Protein AF-A0A7V4G7U8-F1 (afdb_monomer_lite)

Foldseek 3Di:
DDPCVLCVCLLADDLVVLLVVCLVDPLLLLLLVCLLVWDKDWPGDDDVPDHDDQVVRVVRMDTDLVVSCVSSVHDSVSSVVSVCSCVVSSQAGRVSDGRPSSVVSNVVVVVVVVCVVVVHDPPNPD

Structure (mmCIF, N/CA/C/O backbone):
data_AF-A0A7V4G7U8-F1
#
_entry.id   AF-A0A7V4G7U8-F1
#
loop_
_atom_site.group_PDB
_atom_site.id
_atom_site.type_symbol
_atom_site.label_atom_id
_atom_site.label_alt_id
_atom_site.label_comp_id
_atom_site.label_asym_id
_atom_site.label_entity_id
_atom_site.label_seq_id
_atom_site.pdbx_PDB_ins_code
_atom_site.Cartn_x
_atom_site.Cartn_y
_atom_site.Cartn_z
_atom_site.occupancy
_atom_site.B_iso_or_equiv
_atom_site.auth_seq_id
_atom_site.auth_comp_id
_atom_site.auth_asym_id
_atom_site.auth_atom_id
_atom_site.pdbx_PDB_model_num
ATOM 1 N N . MET A 1 1 ? 11.880 5.823 -19.563 1.00 75.06 1 MET A N 1
ATOM 2 C CA . MET A 1 1 ? 10.489 5.692 -19.087 1.00 75.06 1 MET A CA 1
ATOM 3 C C . MET A 1 1 ? 10.556 5.663 -17.569 1.00 75.06 1 MET A C 1
ATOM 5 O O . MET A 1 1 ? 11.508 5.086 -17.061 1.00 75.06 1 MET A O 1
ATOM 9 N N . GLY A 1 2 ? 9.672 6.353 -16.850 1.00 87.38 2 GLY A N 1
ATOM 10 C CA . GLY A 1 2 ? 9.643 6.303 -15.389 1.00 87.38 2 GLY A CA 1
ATOM 11 C C . GLY A 1 2 ? 8.685 5.226 -14.879 1.00 87.38 2 GLY A C 1
ATOM 12 O O . GLY A 1 2 ? 7.893 4.666 -15.638 1.00 87.38 2 GLY A O 1
ATOM 13 N N . TRP A 1 3 ? 8.723 4.962 -13.570 1.00 91.25 3 TRP A N 1
ATOM 14 C CA . TRP A 1 3 ? 7.714 4.130 -12.904 1.00 91.25 3 TRP A CA 1
ATOM 15 C C . TRP A 1 3 ? 6.267 4.619 -13.102 1.00 91.25 3 TRP A C 1
ATOM 17 O O . TRP A 1 3 ? 5.402 3.767 -13.324 1.00 91.25 3 TRP A O 1
ATOM 27 N N . PRO A 1 4 ? 5.975 5.940 -13.107 1.00 88.69 4 PRO A N 1
ATOM 28 C CA . PRO A 1 4 ? 4.620 6.428 -13.344 1.00 88.69 4 PRO A CA 1
ATOM 29 C C . PRO A 1 4 ? 4.019 5.973 -14.675 1.00 88.69 4 PRO A C 1
ATOM 31 O O . PRO A 1 4 ? 2.843 5.603 -14.690 1.00 88.69 4 PRO A O 1
ATOM 34 N 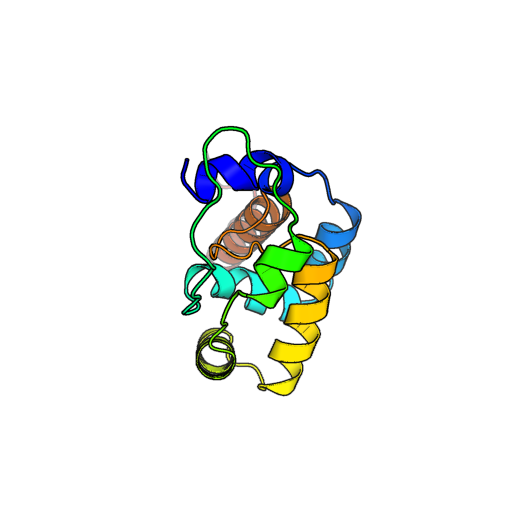N . GLU A 1 5 ? 4.804 5.977 -15.758 1.00 88.94 5 GLU A N 1
ATOM 35 C CA . GLU A 1 5 ? 4.365 5.499 -17.072 1.00 88.94 5 GLU A CA 1
ATOM 36 C C . GLU A 1 5 ? 4.349 3.969 -17.142 1.00 88.94 5 GLU A C 1
ATOM 38 O O . GLU A 1 5 ? 3.376 3.387 -17.619 1.00 88.94 5 GLU A O 1
ATOM 43 N N . ALA A 1 6 ? 5.394 3.313 -16.624 1.00 90.00 6 ALA A N 1
ATOM 44 C CA . ALA A 1 6 ? 5.539 1.857 -16.661 1.00 90.00 6 ALA A CA 1
ATOM 45 C C . ALA A 1 6 ? 4.400 1.126 -15.927 1.00 90.00 6 ALA A C 1
ATOM 47 O O . ALA A 1 6 ? 3.999 0.031 -16.317 1.00 90.00 6 ALA A O 1
ATOM 48 N N . LEU A 1 7 ? 3.849 1.741 -14.874 1.00 92.19 7 LEU A N 1
ATOM 49 C CA . LEU A 1 7 ? 2.787 1.154 -14.055 1.00 92.19 7 LEU A CA 1
ATOM 50 C C . LEU A 1 7 ? 1.380 1.645 -14.414 1.00 92.19 7 LEU A C 1
ATOM 52 O O . LEU A 1 7 ? 0.419 1.274 -13.736 1.00 92.19 7 LEU A O 1
ATOM 56 N N . LEU A 1 8 ? 1.225 2.442 -15.477 1.00 90.94 8 LEU A N 1
ATOM 57 C CA . LEU A 1 8 ? -0.055 3.060 -15.836 1.00 90.94 8 LEU A CA 1
ATOM 58 C C . LEU A 1 8 ? -1.178 2.028 -16.012 1.00 90.94 8 LEU A C 1
ATOM 60 O O . LEU A 1 8 ? -2.278 2.228 -15.499 1.00 90.94 8 LEU A O 1
ATOM 64 N N . ILE A 1 9 ? -0.887 0.899 -16.667 1.00 90.50 9 ILE A N 1
ATOM 65 C CA . ILE A 1 9 ? -1.864 -0.179 -16.885 1.00 90.50 9 ILE A CA 1
ATOM 66 C C . ILE A 1 9 ? -2.353 -0.804 -15.572 1.00 90.50 9 ILE A C 1
ATOM 68 O O . ILE A 1 9 ? -3.511 -1.198 -15.471 1.00 90.50 9 ILE A O 1
ATOM 72 N N . TYR A 1 10 ? -1.498 -0.863 -14.548 1.00 91.31 10 TYR A N 1
ATOM 73 C CA . TYR A 1 10 ? -1.854 -1.412 -13.241 1.00 91.31 10 TYR A CA 1
ATOM 74 C C . TYR A 1 10 ? -2.602 -0.380 -12.400 1.00 91.31 10 TYR A C 1
ATOM 76 O O . TYR A 1 10 ? -3.555 -0.728 -11.708 1.00 91.31 10 TYR A O 1
ATOM 84 N N . ARG A 1 11 ? -2.227 0.900 -12.508 1.00 92.12 11 ARG A N 1
ATOM 85 C CA . ARG A 1 11 ? -2.933 2.005 -11.848 1.00 92.12 11 ARG A CA 1
ATOM 86 C C . ARG A 1 11 ? -4.370 2.134 -12.356 1.00 92.12 11 ARG A C 1
ATOM 88 O O . ARG A 1 11 ? -5.293 2.320 -11.562 1.00 92.12 11 ARG A O 1
ATOM 95 N N . ALA A 1 12 ? -4.560 1.974 -13.664 1.00 90.19 12 ALA A N 1
ATOM 96 C CA . ALA A 1 12 ? -5.859 2.010 -14.330 1.00 90.19 12 ALA A CA 1
ATOM 97 C C . ALA A 1 12 ? -6.657 0.695 -14.223 1.00 90.19 12 ALA A C 1
ATOM 99 O O . ALA A 1 12 ? -7.783 0.638 -14.700 1.00 90.19 12 ALA A O 1
ATOM 100 N N . ALA A 1 13 ? -6.111 -0.362 -13.610 1.00 90.50 13 ALA A N 1
ATOM 101 C CA . ALA A 1 13 ? -6.787 -1.653 -13.552 1.00 90.50 13 ALA A CA 1
ATOM 102 C C . ALA A 1 13 ? -8.028 -1.629 -12.641 1.00 90.50 13 ALA A C 1
ATOM 104 O O . ALA A 1 13 ? -7.964 -1.238 -11.469 1.00 90.50 13 ALA A O 1
ATOM 105 N N . ASP A 1 14 ? -9.134 -2.149 -13.171 1.00 90.12 14 ASP A N 1
ATOM 106 C CA . ASP A 1 14 ? -10.444 -2.231 -12.522 1.00 90.12 14 ASP A CA 1
ATOM 107 C C . ASP A 1 14 ? -10.562 -3.418 -11.549 1.00 90.12 14 ASP A C 1
ATOM 109 O O . ASP A 1 14 ? -11.375 -4.330 -11.719 1.00 90.12 14 ASP A O 1
ATOM 113 N N . ASN A 1 15 ? -9.752 -3.428 -10.485 1.00 88.12 15 ASN A N 1
ATOM 114 C CA . ASN A 1 15 ? -9.889 -4.441 -9.434 1.00 88.12 15 ASN A CA 1
ATOM 115 C C . ASN A 1 15 ? -10.947 -4.074 -8.377 1.00 88.12 15 ASN A C 1
ATOM 117 O O . ASN A 1 15 ? -10.634 -3.786 -7.216 1.00 88.12 15 ASN A O 1
ATOM 121 N N . PHE A 1 16 ? -12.219 -4.115 -8.777 1.00 91.06 16 PHE A N 1
ATOM 122 C CA . PHE A 1 16 ? -13.349 -3.828 -7.889 1.00 91.06 16 PHE A CA 1
ATOM 123 C C . PHE A 1 16 ? -13.455 -4.801 -6.710 1.00 91.06 16 PHE A C 1
ATOM 125 O O . PHE A 1 16 ? -13.844 -4.387 -5.621 1.00 91.06 16 PHE A O 1
ATOM 132 N N . GLN A 1 17 ? -13.092 -6.074 -6.895 1.00 92.25 17 GLN A N 1
ATOM 133 C CA . GLN A 1 17 ? -13.122 -7.072 -5.819 1.00 92.25 17 GLN A CA 1
ATOM 134 C C . GLN A 1 17 ? -12.110 -6.731 -4.723 1.00 92.25 17 GLN A C 1
ATOM 136 O O . GLN A 1 17 ? -12.461 -6.718 -3.543 1.00 92.25 17 GLN A O 1
ATOM 141 N N . GLY A 1 18 ? -10.884 -6.376 -5.117 1.00 92.56 18 GLY A N 1
ATOM 142 C CA . GLY A 1 18 ? -9.862 -5.898 -4.190 1.00 92.56 18 GLY A CA 1
ATOM 143 C C . GLY A 1 18 ? -10.310 -4.645 -3.437 1.00 92.56 18 GLY A C 1
ATOM 144 O O . GLY A 1 18 ? -10.228 -4.594 -2.210 1.00 92.56 18 GLY A O 1
ATOM 145 N N . ALA A 1 19 ? -10.848 -3.657 -4.157 1.00 92.69 19 ALA A N 1
ATOM 146 C CA . ALA A 1 19 ? -11.340 -2.421 -3.551 1.00 92.69 19 ALA A CA 1
ATOM 147 C C . ALA A 1 19 ? -12.507 -2.671 -2.575 1.00 92.69 19 ALA A C 1
ATOM 149 O O . ALA A 1 19 ? -12.545 -2.081 -1.498 1.00 92.69 19 ALA A O 1
ATOM 150 N N . ALA A 1 20 ? -13.432 -3.577 -2.909 1.00 93.62 20 ALA A N 1
ATOM 151 C CA . ALA A 1 20 ? -14.548 -3.952 -2.041 1.00 93.62 20 ALA A CA 1
ATOM 152 C C . ALA A 1 20 ? -14.089 -4.666 -0.761 1.00 93.62 20 ALA A C 1
ATOM 154 O O . ALA A 1 20 ? -14.690 -4.467 0.296 1.00 93.62 20 ALA A O 1
ATOM 155 N N . LEU A 1 21 ? -13.030 -5.475 -0.845 1.00 94.44 21 LEU A N 1
ATOM 156 C CA . LEU A 1 21 ? -12.409 -6.102 0.318 1.00 94.44 21 LEU A CA 1
ATOM 157 C C . LEU A 1 21 ? -11.756 -5.046 1.220 1.00 94.44 21 LEU A C 1
ATOM 159 O O . LEU A 1 21 ? -12.001 -5.037 2.424 1.00 94.44 21 LEU A O 1
ATOM 163 N N . ALA A 1 22 ? -10.997 -4.107 0.644 1.00 93.75 22 ALA A N 1
ATOM 164 C CA . ALA A 1 22 ? -10.389 -3.014 1.402 1.00 93.75 22 ALA A CA 1
ATOM 165 C C . ALA A 1 22 ? -11.438 -2.106 2.064 1.00 93.75 22 ALA A C 1
ATOM 167 O O . ALA A 1 22 ? -11.260 -1.712 3.210 1.00 93.75 22 ALA A O 1
ATOM 168 N N . ALA A 1 23 ? -12.559 -1.824 1.392 1.00 93.44 23 ALA A N 1
ATOM 169 C CA . ALA A 1 23 ? -13.642 -0.997 1.932 1.00 93.44 23 ALA A CA 1
ATOM 170 C C . ALA A 1 23 ? -14.277 -1.564 3.215 1.00 93.44 23 ALA A C 1
ATOM 172 O O . ALA A 1 23 ? -14.820 -0.810 4.018 1.00 93.44 23 ALA A O 1
ATOM 173 N N . GLN A 1 24 ? -14.212 -2.881 3.415 1.00 93.69 24 GLN A N 1
ATOM 174 C CA . GLN A 1 24 ? -14.776 -3.557 4.587 1.00 93.69 24 GLN A CA 1
ATOM 175 C C . GLN A 1 24 ? -13.779 -3.684 5.746 1.00 93.69 24 GLN A C 1
ATOM 177 O O . GLN A 1 24 ? -14.181 -4.016 6.861 1.00 93.69 24 GLN A O 1
ATOM 182 N N . ASP A 1 25 ? -12.494 -3.403 5.513 1.00 95.44 25 ASP A N 1
ATOM 183 C CA . ASP A 1 25 ? -11.435 -3.564 6.503 1.00 95.44 25 ASP A CA 1
ATOM 184 C C . ASP A 1 25 ? -10.718 -2.237 6.774 1.00 95.44 25 ASP A C 1
ATOM 186 O O . ASP A 1 25 ? -9.905 -1.726 5.997 1.00 95.44 25 ASP A O 1
ATOM 190 N N . ARG A 1 26 ? -10.972 -1.693 7.966 1.00 93.81 26 ARG A N 1
ATOM 191 C CA . ARG A 1 26 ? -10.378 -0.432 8.415 1.00 93.81 26 ARG A CA 1
ATOM 192 C C . ARG A 1 26 ? -8.852 -0.494 8.525 1.00 93.81 26 ARG A C 1
ATOM 194 O O . ARG A 1 26 ? -8.200 0.542 8.386 1.00 93.81 26 ARG A O 1
ATOM 201 N N . THR A 1 27 ? -8.276 -1.664 8.787 1.00 96.00 27 THR A N 1
ATOM 202 C CA . THR A 1 27 ? -6.822 -1.872 8.801 1.00 96.00 27 THR A CA 1
ATOM 203 C C . THR A 1 27 ? -6.265 -1.665 7.401 1.00 96.00 27 THR A C 1
ATOM 205 O O . THR A 1 27 ? -5.334 -0.879 7.229 1.00 96.00 27 THR A O 1
ATOM 208 N N . LEU A 1 28 ? -6.880 -2.287 6.390 1.00 97.25 28 LEU A N 1
ATOM 209 C CA . LEU A 1 28 ? -6.458 -2.153 4.994 1.00 97.25 28 LEU A CA 1
ATOM 210 C C . LEU A 1 28 ? -6.600 -0.717 4.489 1.00 97.25 28 LEU A C 1
ATOM 212 O O . LEU A 1 28 ? -5.677 -0.217 3.849 1.00 97.25 28 LEU A O 1
ATOM 216 N N . LEU A 1 29 ? -7.684 -0.018 4.846 1.00 96.69 29 LEU A N 1
ATOM 217 C CA . LEU A 1 29 ? -7.843 1.406 4.521 1.00 96.69 29 LEU A CA 1
ATOM 218 C C . LEU A 1 29 ? -6.724 2.265 5.120 1.00 96.69 29 LEU A C 1
ATOM 220 O O . LEU A 1 29 ? -6.174 3.122 4.433 1.00 96.69 29 LEU A O 1
ATOM 224 N N . ARG A 1 30 ? -6.359 2.043 6.390 1.00 96.44 30 ARG A N 1
ATOM 225 C CA . ARG A 1 30 ? -5.276 2.801 7.044 1.00 96.44 30 ARG A CA 1
ATOM 226 C C . ARG A 1 30 ? -3.919 2.515 6.413 1.00 96.44 30 ARG A C 1
ATOM 228 O O . ARG A 1 30 ? -3.148 3.446 6.204 1.00 96.44 30 ARG A O 1
ATOM 235 N N . LEU A 1 31 ? -3.642 1.251 6.100 1.00 98.12 31 LEU A N 1
ATOM 236 C CA . LEU A 1 31 ? -2.406 0.851 5.434 1.00 98.12 31 LEU A CA 1
ATOM 237 C C . LEU A 1 31 ? -2.302 1.472 4.040 1.00 98.12 31 LEU A C 1
ATOM 239 O O . LEU A 1 31 ? -1.282 2.086 3.735 1.00 98.12 31 LEU A O 1
ATOM 243 N N . ALA A 1 32 ? -3.366 1.382 3.236 1.00 97.56 32 ALA A N 1
ATOM 244 C CA . ALA A 1 32 ? -3.425 1.989 1.910 1.00 97.56 32 ALA A CA 1
ATOM 245 C C . ALA A 1 32 ? -3.283 3.518 1.972 1.00 97.56 32 ALA A C 1
ATOM 247 O O . ALA A 1 32 ? -2.531 4.091 1.193 1.00 97.56 32 ALA A O 1
ATOM 248 N N . ALA A 1 33 ? -3.932 4.180 2.936 1.00 97.38 33 ALA A N 1
ATOM 249 C CA . ALA A 1 33 ? -3.807 5.626 3.127 1.00 97.38 33 ALA A CA 1
ATOM 250 C C . ALA A 1 33 ? -2.382 6.068 3.492 1.00 97.38 33 ALA A C 1
ATOM 252 O O . ALA A 1 33 ? -1.957 7.151 3.101 1.00 97.38 33 ALA A O 1
ATOM 253 N N . ALA A 1 34 ? -1.646 5.241 4.237 1.00 97.88 34 ALA A N 1
ATOM 254 C CA . ALA A 1 34 ? -0.263 5.522 4.603 1.00 97.88 34 ALA A CA 1
ATOM 255 C C . ALA A 1 34 ? 0.738 5.189 3.483 1.00 97.88 34 ALA A C 1
ATOM 257 O O . ALA A 1 34 ? 1.835 5.738 3.498 1.00 97.88 34 ALA A O 1
ATOM 258 N N . TRP A 1 35 ? 0.378 4.327 2.522 1.00 98.00 35 TRP A N 1
ATOM 259 C CA . TRP A 1 35 ? 1.290 3.796 1.498 1.00 98.00 35 TRP A CA 1
ATOM 260 C C . TRP A 1 35 ? 2.109 4.863 0.746 1.00 98.00 35 TRP A C 1
ATOM 262 O O . TRP A 1 35 ? 3.327 4.700 0.683 1.00 98.00 35 TRP A O 1
ATOM 272 N N . PRO A 1 36 ? 1.529 5.991 0.281 1.00 97.19 36 PRO A N 1
ATOM 273 C CA . PRO A 1 36 ? 2.295 7.031 -0.418 1.00 97.19 36 PRO A CA 1
ATOM 274 C C . PRO A 1 36 ? 3.363 7.732 0.431 1.00 97.19 36 PRO A C 1
ATOM 276 O O . PRO A 1 36 ? 4.209 8.443 -0.106 1.00 97.19 36 PRO A O 1
ATOM 279 N N . LEU A 1 37 ? 3.314 7.570 1.755 1.00 97.62 37 LEU A N 1
ATOM 280 C CA . LEU A 1 37 ? 4.270 8.147 2.703 1.00 97.62 37 LEU A CA 1
ATOM 281 C C . LEU A 1 37 ? 5.338 7.139 3.143 1.00 97.62 37 LEU A C 1
ATOM 283 O O . LEU A 1 37 ? 6.280 7.510 3.843 1.00 97.62 37 LEU A O 1
ATOM 287 N N . VAL A 1 38 ? 5.189 5.866 2.775 1.00 97.62 38 VAL A N 1
ATOM 288 C CA . VAL A 1 38 ? 6.128 4.814 3.161 1.00 97.62 38 VAL A CA 1
ATOM 289 C C . VAL A 1 38 ? 7.426 4.989 2.391 1.00 97.62 38 VAL A C 1
ATOM 291 O O . VAL A 1 38 ? 7.440 5.237 1.185 1.00 97.62 38 VAL A O 1
ATOM 294 N N . LYS A 1 39 ? 8.549 4.800 3.084 1.00 97.50 39 LYS A N 1
ATOM 295 C CA . LYS A 1 39 ? 9.851 4.751 2.433 1.00 97.50 39 LYS A CA 1
ATOM 296 C C . LYS A 1 39 ? 9.965 3.455 1.629 1.00 97.50 39 LYS A C 1
ATOM 298 O O . LYS A 1 39 ? 10.113 2.365 2.185 1.00 97.50 39 LYS A O 1
ATOM 303 N N . ILE A 1 40 ? 9.901 3.594 0.311 1.00 96.00 40 ILE A N 1
ATOM 304 C CA . ILE A 1 40 ? 9.963 2.487 -0.643 1.00 96.00 40 ILE A CA 1
ATOM 305 C C . ILE A 1 40 ? 11.139 2.724 -1.584 1.00 96.00 40 ILE A C 1
ATOM 307 O O . ILE A 1 40 ? 11.428 3.850 -1.984 1.00 96.00 40 ILE A O 1
ATOM 311 N N . THR A 1 41 ? 11.860 1.661 -1.920 1.00 95.75 41 THR A N 1
ATOM 312 C CA . THR A 1 41 ? 12.940 1.700 -2.908 1.00 95.75 41 THR A CA 1
ATOM 313 C C . THR A 1 41 ? 12.655 0.640 -3.968 1.00 95.75 41 THR A C 1
ATOM 315 O O . THR A 1 41 ? 12.982 -0.530 -3.739 1.00 95.75 41 THR A O 1
ATOM 318 N N . PRO A 1 42 ? 12.002 1.006 -5.089 1.00 92.75 42 PRO A N 1
ATOM 319 C CA . PRO A 1 42 ? 11.815 0.095 -6.214 1.00 92.75 42 PRO A CA 1
ATOM 320 C C . PRO A 1 42 ? 13.147 -0.152 -6.946 1.00 92.75 42 PRO A C 1
ATOM 322 O O . PRO A 1 42 ? 14.106 0.602 -6.746 1.00 92.75 42 PRO A O 1
ATOM 325 N N . PRO A 1 43 ? 13.233 -1.189 -7.802 1.00 93.31 43 PRO A N 1
ATOM 326 C CA . PRO A 1 43 ? 14.350 -1.327 -8.733 1.00 93.31 43 PRO A CA 1
ATOM 327 C C . PRO A 1 43 ? 14.411 -0.158 -9.732 1.00 93.31 43 PRO A C 1
ATOM 329 O O . PRO A 1 43 ? 13.536 0.714 -9.764 1.00 93.31 43 PRO A O 1
ATOM 332 N N . GLU A 1 44 ? 15.449 -0.145 -10.567 1.00 90.62 44 GLU A N 1
ATOM 333 C CA . GLU A 1 44 ? 15.511 0.785 -11.696 1.00 90.62 44 GLU A CA 1
ATOM 334 C C . GLU A 1 44 ? 14.307 0.574 -12.629 1.00 90.62 44 GLU A C 1
ATOM 336 O O . GLU A 1 44 ? 13.885 -0.570 -12.835 1.00 90.62 44 GLU A O 1
ATOM 341 N N . PRO A 1 45 ? 13.713 1.662 -13.148 1.00 88.75 45 PRO A N 1
ATOM 342 C CA . PRO A 1 45 ? 12.579 1.560 -14.050 1.00 88.75 45 PRO A CA 1
ATOM 343 C C . PRO A 1 45 ? 12.986 0.886 -15.370 1.00 88.75 45 PRO A C 1
ATOM 345 O O . PRO A 1 45 ? 14.137 1.010 -15.794 1.00 88.75 45 PRO A O 1
ATOM 348 N N . PRO A 1 46 ? 12.038 0.213 -16.040 1.00 88.38 46 PRO A N 1
ATOM 349 C CA . PRO A 1 46 ? 12.295 -0.478 -17.297 1.00 88.38 46 PRO A CA 1
ATOM 350 C C . PRO A 1 46 ? 12.708 0.491 -18.413 1.00 88.38 46 PRO A C 1
ATOM 352 O O . PRO A 1 46 ? 12.294 1.661 -18.466 1.00 88.38 46 PRO A O 1
ATOM 355 N N . GLY A 1 47 ? 13.511 -0.020 -19.344 1.00 86.12 47 GLY A N 1
ATO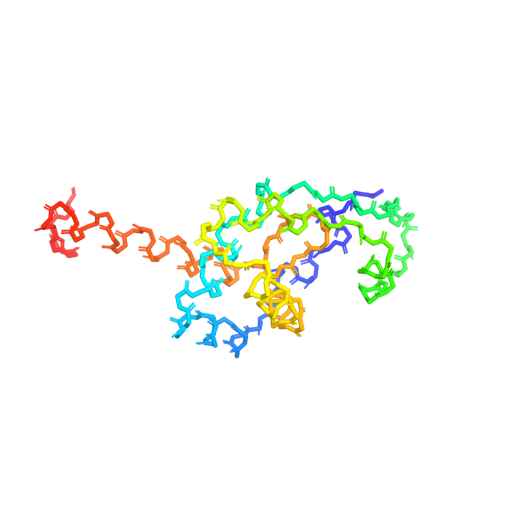M 356 C CA . GLY A 1 47 ? 13.861 0.668 -20.579 1.00 86.12 47 GLY A CA 1
ATOM 357 C C . GLY A 1 47 ? 12.651 0.874 -21.506 1.00 86.12 47 GLY A C 1
ATOM 358 O O . GLY A 1 47 ? 11.593 0.265 -21.329 1.00 86.12 47 GLY A O 1
ATOM 359 N N . PRO A 1 48 ? 12.755 1.748 -22.524 1.00 81.31 48 PRO A N 1
ATOM 360 C CA . PRO A 1 48 ? 11.691 1.912 -23.511 1.00 81.31 48 PRO A CA 1
ATOM 361 C C . PRO A 1 48 ? 11.377 0.592 -24.233 1.00 81.31 48 PRO A C 1
ATOM 363 O O . PRO A 1 48 ? 12.256 0.012 -24.863 1.00 81.31 48 PRO A O 1
ATOM 366 N N . GLY A 1 49 ? 10.118 0.149 -24.177 1.00 77.06 49 GLY A N 1
ATOM 367 C CA . GLY A 1 49 ? 9.662 -1.075 -24.847 1.00 77.06 49 GLY A CA 1
ATOM 368 C C . GLY A 1 49 ? 9.945 -2.373 -24.087 1.00 77.06 49 GLY A C 1
ATOM 369 O O . GLY A 1 49 ? 9.588 -3.437 -24.586 1.00 77.06 49 GLY A O 1
ATOM 370 N N . GLU A 1 50 ? 10.544 -2.304 -22.896 1.00 83.12 50 GLU A N 1
ATOM 371 C CA . GLU A 1 50 ? 10.672 -3.465 -22.016 1.00 83.12 50 GLU A CA 1
ATOM 372 C C . GLU A 1 50 ? 9.334 -3.788 -21.343 1.00 83.12 50 GLU A C 1
ATOM 374 O O . GLU A 1 50 ? 8.607 -2.902 -20.885 1.00 83.12 50 GLU A O 1
ATOM 379 N N . GLU A 1 51 ? 9.007 -5.077 -21.290 1.00 82.19 51 GLU A N 1
ATOM 380 C CA . GLU A 1 51 ? 7.816 -5.567 -20.605 1.00 82.19 51 GLU A CA 1
ATOM 381 C C . GLU A 1 51 ? 8.000 -5.497 -19.084 1.00 82.19 51 GLU A C 1
ATOM 383 O O . GLU A 1 51 ? 9.069 -5.799 -18.548 1.00 82.19 51 GLU A O 1
ATOM 388 N N . VAL A 1 52 ? 6.941 -5.102 -18.375 1.00 88.25 52 VAL A N 1
ATOM 389 C CA . VAL A 1 52 ? 6.958 -4.976 -16.916 1.00 88.25 52 VAL A CA 1
ATOM 390 C C . VAL A 1 52 ? 6.384 -6.233 -16.284 1.00 88.25 52 VAL A C 1
ATOM 392 O O . VAL A 1 52 ? 5.172 -6.427 -16.263 1.00 88.25 52 VAL A O 1
ATOM 395 N N . ASP A 1 53 ? 7.248 -7.056 -15.698 1.00 90.75 53 ASP A N 1
ATOM 396 C CA . ASP A 1 53 ? 6.815 -8.104 -14.774 1.00 90.75 53 ASP A CA 1
ATOM 397 C C . ASP A 1 53 ? 6.676 -7.521 -13.362 1.00 90.75 53 ASP A C 1
ATOM 399 O O . ASP A 1 53 ? 7.653 -7.331 -12.634 1.00 90.75 53 ASP A O 1
ATOM 403 N N . LEU A 1 54 ? 5.436 -7.236 -12.965 1.00 91.44 54 LEU A N 1
ATOM 404 C CA . LEU A 1 54 ? 5.134 -6.639 -11.668 1.00 91.44 54 LEU A CA 1
ATOM 405 C C . LEU A 1 54 ? 5.593 -7.505 -10.480 1.00 91.44 54 LEU A C 1
ATOM 407 O O . LEU A 1 54 ? 5.980 -6.956 -9.446 1.00 91.44 54 LEU A O 1
ATOM 411 N N . GLU A 1 55 ? 5.575 -8.835 -10.601 1.00 92.62 55 GLU A N 1
ATOM 412 C CA . GLU A 1 55 ? 6.016 -9.728 -9.522 1.00 92.62 55 GLU A CA 1
ATOM 413 C C . GLU A 1 55 ? 7.532 -9.651 -9.326 1.00 92.62 55 GLU A C 1
ATOM 415 O O . GLU A 1 55 ? 8.017 -9.585 -8.191 1.00 92.62 55 GLU A O 1
ATOM 420 N N . GLU A 1 56 ? 8.279 -9.571 -10.426 1.00 92.81 56 GLU A N 1
ATOM 421 C CA . GLU A 1 56 ? 9.727 -9.379 -10.397 1.00 92.81 56 GLU A CA 1
ATOM 422 C C . GLU A 1 56 ? 10.113 -8.003 -9.836 1.00 92.81 56 GLU A C 1
ATOM 424 O O . GLU A 1 56 ? 11.073 -7.890 -9.065 1.00 92.81 56 GLU A O 1
ATOM 429 N N . VAL A 1 57 ? 9.340 -6.960 -10.158 1.00 94.31 57 VAL A N 1
ATOM 430 C CA . VAL A 1 57 ? 9.515 -5.629 -9.560 1.00 94.31 57 VAL A CA 1
ATOM 431 C C . VAL A 1 57 ? 9.330 -5.709 -8.048 1.00 94.31 57 VAL A C 1
ATOM 433 O O . VAL A 1 57 ? 10.232 -5.324 -7.304 1.00 94.31 57 VAL A O 1
ATOM 436 N N . TRP A 1 58 ? 8.225 -6.294 -7.575 1.00 95.62 58 TRP A N 1
ATOM 437 C CA . TRP A 1 58 ? 7.970 -6.459 -6.143 1.00 95.62 58 TRP A CA 1
ATOM 438 C C . TRP A 1 58 ? 9.039 -7.272 -5.416 1.00 95.62 58 TRP A C 1
ATOM 440 O O . TRP A 1 58 ? 9.328 -6.984 -4.256 1.00 95.62 58 TRP A O 1
ATOM 450 N N . ARG A 1 59 ? 9.635 -8.275 -6.071 1.00 94.81 59 ARG A N 1
ATOM 451 C CA . ARG A 1 59 ? 10.730 -9.074 -5.500 1.00 94.81 59 ARG A CA 1
ATOM 452 C C . ARG A 1 59 ? 11.973 -8.228 -5.213 1.00 94.81 59 ARG A C 1
ATOM 454 O O . ARG A 1 59 ? 12.700 -8.520 -4.265 1.00 94.81 59 ARG A O 1
ATOM 461 N N . LYS A 1 60 ? 12.225 -7.201 -6.027 1.00 95.19 60 LYS A N 1
ATOM 462 C CA . LYS A 1 60 ? 13.374 -6.290 -5.895 1.00 95.19 60 LYS A CA 1
ATOM 463 C C . LYS A 1 60 ? 13.067 -5.048 -5.055 1.00 95.19 60 LYS A C 1
ATOM 465 O O . LYS A 1 60 ? 14.002 -4.411 -4.570 1.00 95.19 60 LYS A O 1
ATOM 470 N N . THR A 1 61 ? 11.794 -4.709 -4.870 1.00 96.31 61 THR A N 1
ATOM 471 C CA . THR A 1 61 ? 11.369 -3.555 -4.075 1.00 96.31 61 THR A CA 1
ATOM 472 C C . THR A 1 61 ? 11.666 -3.754 -2.591 1.00 96.31 61 THR A C 1
ATOM 474 O O . THR A 1 61 ? 11.260 -4.741 -1.979 1.00 96.31 61 THR A O 1
ATOM 477 N N . ARG A 1 62 ? 12.336 -2.773 -1.981 1.00 96.94 62 ARG A N 1
ATOM 478 C CA . ARG A 1 62 ? 12.526 -2.705 -0.526 1.00 96.94 62 ARG A CA 1
ATOM 479 C C . ARG A 1 62 ? 11.460 -1.807 0.090 1.00 96.94 62 ARG A C 1
ATOM 481 O O . ARG A 1 62 ? 11.237 -0.702 -0.399 1.00 96.94 62 ARG A O 1
ATOM 488 N N . VAL A 1 63 ? 10.834 -2.279 1.164 1.00 97.31 63 VAL A N 1
ATOM 489 C CA . VAL A 1 63 ? 9.767 -1.573 1.886 1.00 97.31 63 VAL A CA 1
ATOM 490 C C . VAL A 1 63 ? 10.166 -1.433 3.349 1.00 97.31 63 VAL A C 1
ATOM 492 O O . VAL A 1 63 ? 10.549 -2.416 3.984 1.00 97.31 63 VAL A O 1
ATOM 495 N N . ASP A 1 64 ? 10.063 -0.219 3.880 1.00 97.69 64 ASP A N 1
ATOM 496 C CA . ASP A 1 64 ? 10.228 0.056 5.306 1.00 97.69 64 ASP A CA 1
ATOM 497 C C . ASP A 1 64 ? 8.948 -0.304 6.083 1.00 97.69 64 ASP A C 1
ATOM 499 O O . ASP A 1 64 ? 8.046 0.516 6.266 1.00 97.69 64 ASP A O 1
ATOM 503 N N . PHE A 1 65 ? 8.843 -1.569 6.497 1.00 97.38 65 PHE A N 1
ATOM 504 C CA . PHE A 1 65 ? 7.677 -2.076 7.227 1.00 97.38 65 PHE A CA 1
ATOM 505 C C . PHE A 1 65 ? 7.534 -1.486 8.633 1.00 97.38 65 PHE A C 1
ATOM 507 O O . PHE A 1 65 ? 6.408 -1.333 9.105 1.00 97.38 65 PHE A O 1
ATOM 514 N N . GLU A 1 66 ? 8.642 -1.151 9.296 1.00 97.56 66 GLU A N 1
ATOM 515 C CA . GLU A 1 66 ? 8.620 -0.544 10.631 1.00 97.56 66 GLU A CA 1
ATOM 516 C C . GLU A 1 66 ? 8.102 0.892 10.548 1.00 97.56 66 GLU A C 1
ATOM 518 O O . GLU A 1 66 ? 7.119 1.226 11.212 1.00 97.56 66 GLU A O 1
ATOM 523 N N . GLY A 1 67 ? 8.654 1.702 9.638 1.00 97.62 67 GLY A N 1
ATOM 524 C CA . GLY A 1 67 ? 8.154 3.053 9.385 1.00 97.62 67 GLY A CA 1
ATOM 525 C C . GLY A 1 67 ? 6.689 3.061 8.935 1.00 97.62 67 GLY A C 1
ATOM 526 O O . GLY A 1 67 ? 5.899 3.904 9.364 1.00 97.62 67 GLY A O 1
ATOM 527 N N . TRP A 1 68 ? 6.271 2.080 8.128 1.00 98.19 68 TRP A N 1
ATOM 528 C CA . TRP A 1 68 ? 4.862 1.946 7.749 1.00 98.19 68 TRP A CA 1
ATOM 529 C C . TRP A 1 68 ? 3.956 1.610 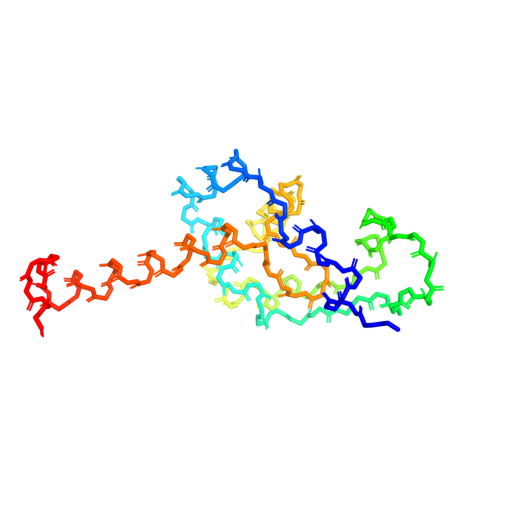8.943 1.00 98.19 68 TRP A C 1
ATOM 531 O O . TRP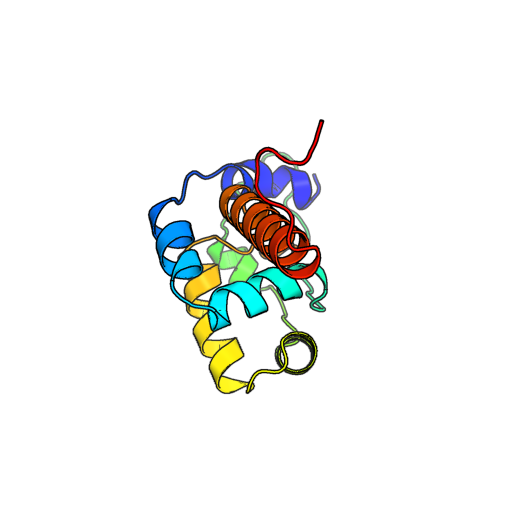 A 1 68 ? 2.858 2.164 9.052 1.00 98.19 68 TRP A O 1
ATOM 541 N N . ALA A 1 69 ? 4.412 0.756 9.865 1.00 98.12 69 ALA A N 1
ATOM 542 C CA . ALA A 1 69 ? 3.685 0.431 11.092 1.00 98.12 69 ALA A CA 1
ATOM 543 C C . ALA A 1 69 ? 3.451 1.669 11.963 1.00 98.12 69 ALA A C 1
ATOM 545 O O . ALA A 1 69 ? 2.330 1.891 12.436 1.00 98.12 69 ALA A O 1
ATOM 546 N N . GLU A 1 70 ? 4.477 2.507 12.116 1.00 97.88 70 GLU A N 1
ATOM 547 C CA . GLU A 1 70 ? 4.393 3.768 12.852 1.00 97.88 70 GLU A CA 1
ATOM 548 C C . GLU A 1 70 ? 3.394 4.737 12.206 1.00 97.88 70 GLU A C 1
ATOM 550 O O . GLU A 1 70 ? 2.486 5.235 12.881 1.00 97.88 70 GLU A O 1
ATOM 555 N N . LEU A 1 71 ? 3.500 4.947 10.887 1.00 97.44 71 LEU A N 1
ATOM 556 C CA . LEU A 1 71 ? 2.603 5.821 10.122 1.00 97.44 71 LEU A CA 1
ATOM 557 C C . LEU A 1 71 ? 1.138 5.380 10.235 1.00 97.44 71 LEU A C 1
ATOM 559 O O . LEU A 1 71 ? 0.248 6.197 10.486 1.00 97.44 71 LEU A O 1
ATOM 563 N N . ALA A 1 72 ? 0.876 4.080 10.082 1.00 96.81 72 ALA A N 1
ATOM 564 C CA . ALA A 1 72 ? -0.475 3.529 10.138 1.00 96.81 72 ALA A CA 1
ATOM 565 C C . ALA A 1 72 ? -1.004 3.359 11.577 1.00 96.81 72 ALA A C 1
ATOM 567 O O . ALA A 1 72 ? -2.212 3.172 11.771 1.00 96.81 72 ALA A O 1
ATOM 568 N N . ARG A 1 73 ? -0.125 3.460 12.587 1.00 96.94 73 ARG A N 1
ATOM 569 C CA . ARG A 1 73 ? -0.386 3.133 14.001 1.00 96.94 73 ARG A CA 1
ATOM 570 C C . ARG A 1 73 ? -0.943 1.719 14.164 1.00 96.94 73 ARG A C 1
ATOM 572 O O . ARG A 1 73 ? -1.991 1.520 14.785 1.00 96.94 73 ARG A O 1
ATOM 579 N N . LEU A 1 74 ? -0.261 0.756 13.555 1.00 97.19 74 LEU A N 1
ATOM 580 C CA . LEU A 1 74 ? -0.607 -0.664 13.564 1.00 97.19 74 LEU A CA 1
ATOM 581 C C . LEU A 1 74 ? 0.580 -1.495 14.054 1.00 97.19 74 LEU A C 1
ATOM 583 O O . LEU A 1 74 ? 1.705 -1.010 14.128 1.00 97.19 74 LEU A O 1
ATOM 587 N N . SER A 1 75 ? 0.331 -2.758 14.401 1.00 97.06 75 SER A N 1
ATOM 588 C CA . SER A 1 75 ? 1.422 -3.684 14.705 1.00 97.06 75 SER A CA 1
ATOM 589 C C . SER A 1 75 ? 2.177 -4.066 13.422 1.00 97.06 75 SER A C 1
ATOM 591 O O . SER A 1 75 ? 1.551 -4.169 12.363 1.00 97.06 75 SER A O 1
ATOM 593 N N . PRO A 1 76 ? 3.489 -4.362 13.495 1.00 95.00 76 PRO A N 1
ATOM 594 C CA . PRO A 1 76 ? 4.250 -4.838 12.337 1.00 95.00 76 PRO A CA 1
ATOM 595 C C . PRO A 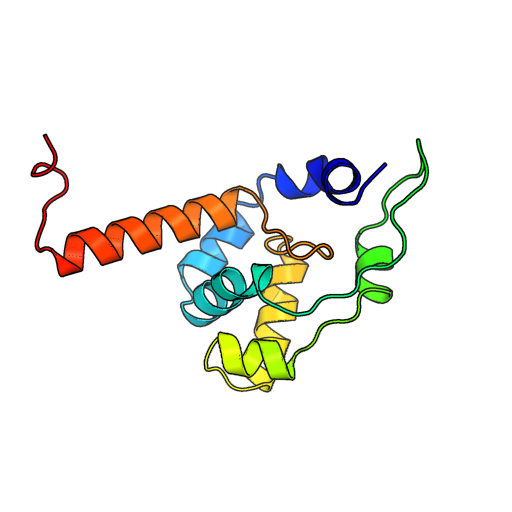1 76 ? 3.628 -6.073 11.669 1.00 95.00 76 PRO A C 1
ATOM 597 O O . PRO A 1 76 ? 3.596 -6.166 10.445 1.00 95.00 76 PRO A O 1
ATOM 600 N N . LEU A 1 77 ? 3.052 -6.988 12.460 1.00 95.88 77 LEU A N 1
ATOM 601 C CA . LEU A 1 77 ? 2.355 -8.165 11.937 1.00 95.88 77 LEU A CA 1
ATOM 602 C C . LEU A 1 77 ? 1.156 -7.777 11.057 1.00 95.88 77 LEU A C 1
ATOM 604 O O . LEU A 1 77 ? 1.041 -8.271 9.937 1.00 95.88 77 LEU A O 1
ATOM 608 N N . ALA A 1 78 ? 0.313 -6.848 11.521 1.00 96.69 78 ALA A N 1
ATOM 609 C CA . ALA A 1 78 ? -0.841 -6.377 10.756 1.00 96.69 78 ALA A CA 1
ATOM 610 C C . ALA A 1 78 ? -0.421 -5.672 9.457 1.00 96.69 78 ALA A C 1
ATOM 612 O O . ALA A 1 78 ? -1.083 -5.821 8.431 1.00 96.69 78 ALA A O 1
ATOM 613 N N . VAL A 1 79 ? 0.701 -4.941 9.472 1.00 98.00 79 VAL A N 1
ATOM 614 C CA . VAL A 1 79 ? 1.273 -4.336 8.260 1.00 98.00 79 VAL A CA 1
ATOM 615 C C . VAL A 1 79 ? 1.724 -5.413 7.277 1.00 98.00 79 VAL A C 1
ATOM 617 O O . VAL A 1 79 ? 1.415 -5.314 6.095 1.00 98.00 79 VAL A O 1
ATOM 620 N N . MET A 1 80 ? 2.423 -6.456 7.732 1.00 96.94 80 MET A N 1
ATOM 621 C CA . MET A 1 80 ? 2.892 -7.534 6.853 1.00 96.94 80 MET A CA 1
ATOM 622 C C . MET A 1 80 ? 1.736 -8.331 6.236 1.00 96.94 80 MET A C 1
ATOM 624 O O . MET A 1 80 ? 1.788 -8.679 5.055 1.00 96.94 80 MET A O 1
ATOM 628 N N . GLU A 1 81 ? 0.691 -8.621 7.011 1.00 97.00 81 GLU A N 1
ATOM 629 C CA . GLU A 1 81 ? -0.516 -9.288 6.512 1.00 97.00 81 GLU A CA 1
ATOM 630 C C . GLU A 1 81 ? -1.275 -8.394 5.531 1.00 97.00 81 GLU A C 1
ATOM 632 O O . GLU A 1 81 ? -1.562 -8.809 4.406 1.00 97.00 81 GLU A O 1
ATOM 637 N N . GLY A 1 82 ? -1.517 -7.138 5.907 1.00 97.62 82 GLY A N 1
ATOM 638 C CA . GLY A 1 82 ? -2.189 -6.175 5.047 1.00 97.62 82 GLY A CA 1
ATOM 639 C C . GLY A 1 82 ? -1.405 -5.875 3.772 1.00 97.62 82 GLY A C 1
ATOM 640 O O . GLY A 1 82 ? -2.003 -5.777 2.706 1.00 97.62 82 GLY A O 1
ATOM 641 N N . PHE A 1 83 ? -0.072 -5.839 3.825 1.00 97.75 83 PHE A N 1
ATOM 642 C CA . PHE A 1 83 ? 0.784 -5.713 2.645 1.00 97.75 83 PHE A CA 1
ATOM 643 C C . PHE A 1 83 ? 0.527 -6.831 1.637 1.00 97.75 83 PHE A C 1
ATOM 645 O O . PHE A 1 83 ? 0.351 -6.551 0.452 1.00 97.75 83 PHE A O 1
ATOM 652 N N . ARG A 1 84 ? 0.454 -8.092 2.090 1.00 96.94 84 ARG A N 1
ATOM 653 C CA . ARG A 1 84 ? 0.156 -9.232 1.206 1.00 96.94 84 ARG A CA 1
ATOM 654 C C . ARG A 1 84 ? -1.209 -9.077 0.546 1.00 96.94 84 ARG A C 1
ATOM 656 O O . ARG A 1 84 ? -1.329 -9.330 -0.649 1.00 96.94 84 ARG A O 1
ATOM 663 N N . VAL A 1 85 ? -2.212 -8.632 1.301 1.00 96.81 85 VAL A N 1
ATOM 664 C CA . VAL A 1 85 ? -3.570 -8.422 0.784 1.00 96.81 85 VAL A CA 1
ATOM 665 C C . VAL A 1 85 ? -3.610 -7.269 -0.219 1.00 96.81 85 VAL A C 1
ATOM 667 O O . VAL A 1 85 ? -4.112 -7.449 -1.328 1.00 96.81 85 VAL A O 1
ATOM 670 N N . LEU A 1 86 ? -3.052 -6.107 0.125 1.00 97.19 86 LEU A N 1
ATOM 671 C CA . LEU A 1 86 ? -3.041 -4.920 -0.731 1.00 97.19 86 LEU A CA 1
ATOM 672 C C . LEU A 1 86 ? -2.248 -5.161 -2.023 1.00 97.19 86 LEU A C 1
ATOM 674 O O . LEU A 1 86 ? -2.738 -4.839 -3.106 1.00 97.19 86 LEU A O 1
ATOM 678 N N . ARG A 1 87 ? -1.056 -5.769 -1.929 1.00 96.44 87 ARG A N 1
ATOM 679 C CA . ARG A 1 87 ? -0.238 -6.151 -3.091 1.00 96.44 87 ARG A CA 1
ATOM 680 C C . ARG A 1 87 ? -0.933 -7.213 -3.935 1.00 96.44 87 ARG A C 1
ATOM 682 O O . ARG A 1 87 ? -1.015 -7.054 -5.148 1.00 96.44 87 ARG A O 1
ATOM 689 N N . GLY A 1 88 ? -1.433 -8.285 -3.316 1.00 95.12 88 GLY A N 1
ATOM 690 C CA . GLY A 1 88 ? -2.085 -9.391 -4.025 1.00 95.12 88 GLY A CA 1
ATOM 691 C C . GLY A 1 88 ? -3.334 -8.946 -4.787 1.00 95.12 88 GLY A C 1
ATOM 692 O O . GLY A 1 88 ? -3.635 -9.470 -5.854 1.00 95.12 88 GLY A O 1
ATOM 693 N N . ASN A 1 89 ? -4.006 -7.908 -4.286 1.00 95.19 89 ASN A N 1
ATOM 694 C CA . ASN A 1 89 ? -5.130 -7.259 -4.951 1.00 95.19 89 ASN A CA 1
ATOM 695 C C . ASN A 1 89 ? -4.722 -6.045 -5.804 1.00 95.19 89 ASN A C 1
ATOM 697 O O . ASN A 1 89 ? -5.593 -5.318 -6.273 1.00 95.19 89 ASN A O 1
ATOM 701 N N . ARG A 1 90 ? -3.428 -5.801 -6.033 1.00 95.50 90 ARG A N 1
ATOM 702 C CA . ARG A 1 90 ? -2.927 -4.694 -6.870 1.00 95.50 90 ARG A CA 1
ATOM 703 C C . ARG A 1 90 ? -3.515 -3.324 -6.491 1.00 95.50 90 ARG A C 1
ATOM 705 O O . ARG A 1 90 ? -3.767 -2.495 -7.358 1.00 95.50 90 ARG A O 1
ATOM 712 N N . LEU A 1 91 ? -3.769 -3.103 -5.201 1.00 96.69 91 LEU A N 1
ATOM 713 C CA . LEU A 1 91 ? -4.306 -1.839 -4.677 1.00 96.69 91 LEU A CA 1
ATOM 714 C C . LEU A 1 91 ? -3.194 -0.834 -4.377 1.00 96.69 91 LEU A C 1
ATOM 716 O O . LEU A 1 91 ? -3.403 0.373 -4.454 1.00 96.69 91 LEU A O 1
ATOM 720 N N . ILE A 1 92 ? -2.013 -1.358 -4.056 1.00 97.50 92 ILE A N 1
ATOM 721 C CA . ILE A 1 92 ? -0.760 -0.620 -3.917 1.00 97.50 92 ILE A CA 1
ATOM 722 C C . ILE A 1 92 ? 0.183 -1.017 -5.051 1.00 97.50 92 ILE A C 1
ATOM 724 O O . ILE A 1 92 ? 0.134 -2.147 -5.546 1.00 97.50 92 ILE A O 1
ATOM 728 N N . LEU A 1 93 ? 1.061 -0.097 -5.432 1.00 97.06 93 LEU A N 1
ATOM 729 C CA . LEU A 1 93 ? 2.057 -0.271 -6.481 1.00 97.06 93 LEU A CA 1
ATOM 730 C C . LEU A 1 93 ? 3.477 -0.083 -5.919 1.00 97.06 93 LEU A C 1
ATOM 732 O O . LEU A 1 93 ? 3.658 0.639 -4.934 1.00 97.06 93 LEU A O 1
ATOM 736 N N . PRO A 1 94 ? 4.495 -0.736 -6.513 1.00 96.00 94 PRO A N 1
ATOM 737 C CA . PRO A 1 94 ? 5.853 -0.778 -5.964 1.00 96.00 94 PRO A CA 1
ATOM 738 C C . PRO A 1 94 ? 6.589 0.567 -6.010 1.00 96.00 94 PRO A C 1
ATOM 740 O O . PRO A 1 94 ? 7.641 0.698 -5.394 1.00 96.00 94 PRO A O 1
ATOM 743 N N . ASP A 1 95 ? 6.045 1.556 -6.714 1.00 95.00 95 ASP A N 1
ATOM 744 C CA . ASP A 1 95 ? 6.541 2.932 -6.776 1.00 95.00 95 ASP A CA 1
ATOM 745 C C . ASP A 1 95 ? 5.976 3.836 -5.664 1.00 95.00 95 ASP A C 1
ATOM 747 O O . ASP A 1 95 ? 6.237 5.035 -5.659 1.00 95.00 95 ASP A O 1
ATOM 751 N N . GLY A 1 96 ? 5.195 3.277 -4.732 1.00 96.06 96 GLY A N 1
ATOM 752 C CA . GLY A 1 96 ? 4.534 4.036 -3.667 1.00 96.06 96 GLY A CA 1
ATOM 753 C C . GLY A 1 96 ? 3.177 4.613 -4.058 1.00 96.06 96 GLY A C 1
ATOM 754 O O . GLY A 1 96 ? 2.535 5.268 -3.242 1.00 96.06 96 GLY A O 1
ATOM 755 N N . THR A 1 97 ? 2.697 4.358 -5.277 1.00 96.50 97 THR A N 1
ATOM 756 C CA . THR A 1 97 ? 1.373 4.824 -5.703 1.00 96.50 97 THR A CA 1
ATOM 757 C C . THR A 1 97 ? 0.274 3.809 -5.396 1.00 96.50 97 THR A C 1
ATOM 759 O O . THR A 1 97 ? 0.527 2.660 -5.020 1.00 96.50 97 THR A O 1
ATOM 762 N N . LEU A 1 98 ? -0.972 4.259 -5.511 1.00 96.75 98 LEU A N 1
ATOM 763 C CA . LEU A 1 98 ? -2.169 3.443 -5.358 1.00 96.75 98 LEU A CA 1
ATOM 764 C C . LEU A 1 98 ? -2.800 3.196 -6.727 1.00 96.75 98 LEU A C 1
ATOM 766 O O . LEU A 1 98 ? -2.551 3.935 -7.679 1.00 96.75 98 LEU A O 1
ATOM 770 N N . ASN A 1 99 ? -3.640 2.167 -6.834 1.00 95.38 99 ASN A N 1
ATOM 771 C CA . ASN A 1 99 ? -4.529 2.068 -7.987 1.00 95.38 99 ASN A CA 1
ATOM 772 C C . ASN A 1 99 ? -5.680 3.082 -7.871 1.00 95.38 99 ASN A C 1
ATOM 774 O O . ASN A 1 99 ? -6.058 3.509 -6.776 1.00 95.38 99 ASN A O 1
ATOM 778 N N . HIS A 1 100 ? -6.280 3.435 -9.007 1.00 95.75 100 HIS A N 1
ATOM 779 C CA . HIS A 1 100 ? -7.273 4.510 -9.065 1.00 95.75 100 HIS A CA 1
ATOM 780 C C . HIS A 1 100 ? -8.535 4.230 -8.219 1.00 95.75 100 HIS A C 1
ATOM 782 O O . HIS A 1 100 ? -9.141 5.156 -7.671 1.00 95.75 100 HIS A O 1
ATOM 788 N N . LEU A 1 101 ? -8.932 2.958 -8.068 1.00 96.00 101 LEU A N 1
ATOM 789 C CA . LEU A 1 101 ? -10.078 2.581 -7.233 1.00 96.00 101 LEU A CA 1
ATOM 790 C C . LEU A 1 101 ? -9.788 2.796 -5.746 1.00 96.00 101 LEU A C 1
ATOM 792 O O . LEU A 1 101 ? -10.651 3.302 -5.030 1.00 96.00 101 LEU A O 1
ATOM 796 N N . MET A 1 102 ? -8.586 2.445 -5.284 1.00 96.56 102 MET A N 1
ATOM 797 C CA . MET A 1 102 ? -8.170 2.655 -3.900 1.00 96.56 102 MET A CA 1
ATOM 798 C C . MET A 1 102 ? -8.045 4.151 -3.587 1.00 96.56 102 MET A C 1
ATOM 800 O O . MET A 1 102 ? -8.530 4.592 -2.547 1.00 96.56 102 MET A O 1
ATOM 804 N N . GLU A 1 103 ? -7.491 4.953 -4.504 1.00 95.88 103 GLU A N 1
ATOM 805 C CA . GLU A 1 103 ? -7.471 6.420 -4.373 1.00 95.88 103 GLU A CA 1
ATOM 806 C C . GLU A 1 103 ? -8.887 6.991 -4.238 1.00 95.88 103 GLU A C 1
ATOM 808 O O . GLU A 1 103 ? -9.177 7.738 -3.302 1.00 95.88 103 GLU A O 1
ATOM 813 N N . THR A 1 104 ? -9.795 6.583 -5.129 1.00 95.12 104 THR A N 1
ATOM 814 C CA . THR A 1 104 ? -11.199 7.018 -5.111 1.00 95.12 104 THR A CA 1
ATOM 815 C C . THR A 1 104 ? -11.898 6.624 -3.810 1.00 95.12 104 THR A C 1
ATOM 817 O O . THR A 1 104 ? -12.653 7.413 -3.239 1.00 95.12 104 THR A O 1
ATOM 820 N N . LEU A 1 105 ? -11.659 5.404 -3.326 1.00 94.94 105 LEU A N 1
ATOM 821 C CA . LEU A 1 105 ? -12.226 4.908 -2.077 1.00 94.94 105 LEU A CA 1
ATOM 822 C C . LEU A 1 105 ? -11.751 5.747 -0.883 1.00 94.94 105 LEU A C 1
ATOM 824 O O . LEU A 1 105 ? -12.576 6.210 -0.099 1.00 94.94 105 LEU A O 1
ATOM 828 N N . LEU A 1 106 ? -10.446 6.014 -0.783 1.00 95.69 106 LEU A N 1
ATOM 829 C CA . LEU A 1 106 ? -9.884 6.842 0.287 1.00 95.69 106 LEU A CA 1
ATOM 830 C C . LEU A 1 106 ? -10.397 8.285 0.243 1.00 95.69 106 LEU A C 1
ATOM 832 O O . LEU A 1 106 ? -10.703 8.853 1.290 1.00 95.69 106 LEU A O 1
ATOM 836 N N . GLN A 1 107 ? -10.533 8.870 -0.950 1.00 94.81 107 GLN A N 1
ATOM 837 C CA . GLN A 1 107 ? -11.106 10.209 -1.115 1.00 94.81 107 GLN A CA 1
ATOM 838 C C . GLN A 1 107 ? -12.555 10.268 -0.619 1.00 94.81 107 GLN A C 1
ATOM 840 O O . GLN A 1 107 ? -12.917 11.192 0.112 1.00 94.81 107 GLN A O 1
ATOM 845 N N . LYS A 1 108 ? -13.379 9.270 -0.967 1.00 92.50 108 LYS A N 1
ATOM 846 C CA . LYS A 1 108 ? -14.773 9.180 -0.505 1.00 92.50 108 LYS A CA 1
ATOM 847 C C . LYS A 1 108 ? -14.866 9.008 1.009 1.00 92.50 108 LYS A C 1
ATOM 849 O O . LYS A 1 108 ? -15.660 9.698 1.644 1.00 92.50 108 LYS A O 1
ATOM 854 N N . GLU A 1 109 ? -14.031 8.150 1.588 1.00 91.12 109 GLU A N 1
ATOM 855 C CA . GLU A 1 109 ? -13.955 7.955 3.039 1.00 91.12 109 GLU A CA 1
ATOM 856 C C . GLU A 1 109 ? -13.549 9.243 3.767 1.00 91.12 109 GLU A C 1
ATOM 858 O O . GLU A 1 109 ? -14.191 9.646 4.739 1.00 91.12 109 GLU A O 1
ATOM 863 N N . ALA A 1 110 ? -12.521 9.940 3.274 1.00 89.56 110 ALA A N 1
ATOM 864 C CA . ALA A 1 110 ? -12.070 11.202 3.849 1.00 89.56 110 ALA A CA 1
ATOM 865 C C . ALA A 1 110 ? -13.157 12.286 3.771 1.00 89.56 110 ALA A C 1
ATOM 867 O O . ALA A 1 110 ? -13.420 12.966 4.766 1.00 89.56 110 ALA A O 1
ATOM 868 N N . ALA A 1 111 ? -13.830 12.409 2.622 1.00 88.19 111 ALA A N 1
ATOM 869 C CA . ALA A 1 111 ? -14.942 13.337 2.438 1.00 88.19 111 ALA A CA 1
ATOM 870 C C . ALA A 1 111 ? -16.115 13.015 3.380 1.00 88.19 111 ALA A C 1
ATOM 872 O O . ALA A 1 111 ? -16.627 13.909 4.052 1.00 88.19 111 ALA A O 1
ATOM 873 N N . GLY A 1 112 ? -16.500 11.740 3.496 1.00 86.50 112 GLY A N 1
ATOM 874 C CA . GLY A 1 112 ? -17.557 11.299 4.408 1.00 86.50 112 GLY A CA 1
ATOM 875 C C . GLY A 1 112 ? -17.238 11.608 5.873 1.00 86.50 112 GLY A C 1
ATOM 876 O O . GLY A 1 112 ? -18.073 12.161 6.590 1.00 86.50 112 GLY A O 1
ATOM 877 N N . GLN A 1 113 ? -16.006 11.336 6.311 1.00 85.88 113 GLN A N 1
ATOM 878 C CA . GLN A 1 113 ? -15.553 11.660 7.668 1.00 85.88 113 GLN A CA 1
ATOM 879 C C . GLN A 1 113 ? -15.518 13.168 7.932 1.00 85.88 113 GLN A C 1
ATOM 881 O O . GLN A 1 113 ? -15.854 13.607 9.033 1.00 85.88 113 GLN A O 1
ATOM 886 N N . PHE A 1 114 ? -15.110 13.967 6.946 1.00 85.50 114 PHE A N 1
ATOM 887 C CA . PHE A 1 114 ? -15.108 15.423 7.047 1.00 85.50 114 PHE A CA 1
ATOM 888 C C . PHE A 1 114 ? -16.530 15.978 7.207 1.00 85.50 114 PHE A C 1
ATOM 890 O O . PHE A 1 114 ? -16.789 16.731 8.144 1.00 85.50 114 PHE A O 1
ATOM 897 N N . MET A 1 115 ? -17.469 15.529 6.370 1.00 84.56 115 MET A N 1
ATOM 898 C CA . MET A 1 115 ? -18.883 15.916 6.452 1.00 84.56 115 MET A CA 1
ATOM 899 C C . MET A 1 115 ? -19.508 15.533 7.797 1.00 84.56 115 MET A C 1
ATOM 901 O O . MET A 1 115 ? -20.159 16.360 8.434 1.00 84.56 115 MET A O 1
ATOM 905 N N . ALA A 1 116 ? -19.237 14.316 8.280 1.00 84.94 116 ALA A N 1
ATOM 906 C CA . ALA A 1 116 ? -19.715 13.849 9.579 1.00 84.94 116 ALA A CA 1
ATOM 907 C C . ALA A 1 116 ? -19.191 14.710 10.743 1.00 84.94 116 ALA A C 1
ATOM 909 O O . ALA A 1 116 ? -19.951 15.042 11.650 1.00 84.94 116 ALA A O 1
ATOM 910 N N . LYS A 1 117 ? -17.914 15.122 10.708 1.00 85.38 117 LYS A N 1
ATOM 911 C CA . LYS A 1 117 ? -17.328 16.016 11.727 1.00 85.38 117 LYS A CA 1
ATOM 912 C C . LYS A 1 117 ? -17.963 17.403 11.738 1.00 85.38 117 LYS A C 1
ATOM 914 O O . LYS A 1 117 ? -18.049 18.015 12.796 1.00 85.38 117 LYS A O 1
ATOM 919 N N . LEU A 1 118 ? -18.387 17.891 10.577 1.00 84.62 118 LEU A N 1
ATOM 920 C CA . LEU A 1 118 ? -19.048 19.187 10.435 1.00 84.62 118 LEU A CA 1
ATOM 921 C C . LEU A 1 118 ? -20.569 19.113 10.635 1.00 84.62 118 LEU A C 1
ATOM 923 O O . LEU A 1 118 ? -21.241 20.135 10.532 1.00 84.62 118 LEU A O 1
ATOM 927 N N . ASN A 1 119 ? -21.111 17.923 10.926 1.00 80.69 119 ASN A N 1
ATOM 928 C CA . ASN A 1 119 ? -22.547 17.653 11.007 1.00 80.69 119 ASN A CA 1
ATOM 929 C C . ASN A 1 119 ? -23.318 18.097 9.744 1.00 80.69 119 ASN A C 1
ATOM 931 O O . ASN A 1 119 ? -24.498 18.439 9.816 1.00 80.69 119 ASN A O 1
ATOM 935 N N . LEU A 1 120 ? -22.633 18.105 8.595 1.00 74.06 120 LEU A N 1
ATOM 936 C CA . LEU A 1 120 ? -23.184 18.496 7.304 1.00 74.06 120 LEU A CA 1
ATOM 937 C C . LEU A 1 120 ? -23.828 17.280 6.648 1.00 74.06 120 LEU A C 1
ATOM 939 O O . LEU A 1 120 ? -23.206 16.225 6.497 1.00 74.06 120 LEU A O 1
ATOM 943 N N . LYS A 1 121 ? -25.075 17.429 6.214 1.00 73.56 121 LYS A N 1
ATOM 944 C CA . LYS A 1 121 ? -25.735 16.451 5.354 1.00 73.56 121 LYS A CA 1
ATOM 945 C C . LYS A 1 121 ? -25.312 16.689 3.900 1.00 73.56 121 LYS A C 1
ATOM 947 O O . LYS A 1 121 ? -24.979 17.814 3.534 1.00 73.56 121 LYS A O 1
ATOM 952 N N . PRO A 1 122 ? -25.379 15.670 3.025 1.00 62.06 122 PRO A N 1
ATOM 953 C CA . PRO A 1 122 ? -25.016 15.812 1.611 1.00 62.06 122 PRO A CA 1
ATOM 954 C C . PRO A 1 122 ? -25.758 16.930 0.850 1.00 62.06 122 PRO A C 1
ATOM 956 O O . PRO A 1 122 ? -25.288 17.348 -0.199 1.00 62.06 122 PRO A O 1
ATOM 959 N N . GLY A 1 123 ? -26.894 17.420 1.364 1.00 65.81 123 GLY A N 1
ATOM 960 C CA . GLY A 1 123 ? -27.659 18.535 0.790 1.00 65.81 123 GLY A CA 1
ATOM 961 C C . GLY A 1 123 ? -27.323 19.929 1.341 1.00 65.81 123 GLY A C 1
ATOM 962 O O . GLY A 1 123 ? -27.927 20.899 0.890 1.00 65.81 123 GLY A O 1
ATOM 963 N N . ASP A 1 124 ? -26.399 20.038 2.300 1.00 63.12 124 ASP A 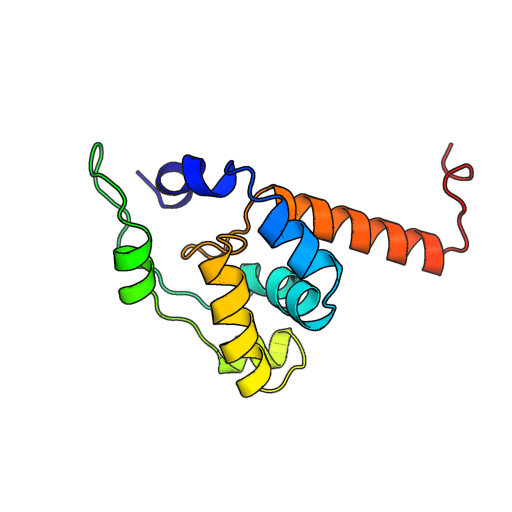N 1
ATOM 964 C CA . ASP A 1 124 ? -26.055 21.310 2.956 1.00 63.12 124 ASP A CA 1
ATOM 965 C C . ASP A 1 124 ? -24.937 22.079 2.226 1.00 63.12 124 ASP A C 1
ATOM 967 O O . ASP A 1 124 ? -24.726 23.262 2.486 1.00 63.12 124 ASP A O 1
ATOM 971 N N . LEU A 1 125 ? -24.234 21.429 1.292 1.00 60.62 125 LEU A N 1
ATOM 972 C CA . LEU A 1 125 ? -23.259 22.069 0.408 1.00 60.62 125 LEU A CA 1
ATOM 973 C C . LEU A 1 125 ? -23.993 22.625 -0.822 1.00 60.62 125 LEU A C 1
ATOM 975 O O . LEU A 1 125 ? -24.357 21.868 -1.722 1.00 60.62 125 LEU A O 1
ATOM 979 N N . LYS A 1 126 ? -24.235 23.939 -0.831 1.00 54.34 126 LYS A N 1
ATOM 980 C CA . LYS A 1 126 ? -24.700 24.703 -1.998 1.00 54.34 126 LYS A CA 1
ATOM 981 C C . LYS A 1 126 ? -23.580 25.550 -2.575 1.00 54.34 126 LYS A C 1
ATOM 983 O O . LYS A 1 126 ? -22.806 26.106 -1.765 1.00 54.34 126 LYS A O 1
#

Radius of gyration: 16.0 Å; chains: 1; bounding box: 43×34×40 Å

Secondary structure (DSSP, 8-state):
--HHHHTHHHHT---HHHHHHHHH-HHHHHHHHHGGGS-EE--PPPPTT----HHHHHHH-EE-HHHHHHHHT--HHHHHHHHHHHHHTT-B-TTS-B-HHHHHHHHHHHHHHHHHHTT--TTS--

pLDDT: mean 91.7, std 8.16, range [54.34, 98.19]

Sequence (126 aa):
MGWPEALLIYRAADNFQGAALAAQDRTLLRLAAAWPLVKITPPEPPGPGEEVDLEEVWRKTRVDFEGWAELARLSPLAVMEGFRVLRGNRLILPDGTLNHLMETLLQKEAAGQFMAKLNLKPGDLK

Organism: NCBI:txid60893